Protein 5VHG (pdb70)

B-factor: mean 17.21, std 11.25, range [5.41, 112.0]

CATH classification: 3.40.33.10

Organism: Homo sapiens (NCBI:txid9606)

Solvent-accessible surface area: 8118 Å² total; per-residue (Å²): 109,87,60,128,123,14,29,58,65,0,29,131,13,0,35,108,23,0,140,87,0,39,12,58,87,4,137,49,36,146,92,15,15,165,79,0,53,117,36,0,83,41,3,11,88,76,102,104,89,130,49,4,84,139,112,64,17,55,141,10,11,3,4,44,16,114,8,76,99,93,2,71,2,121,50,0,0,39,116,12,25,56,13,38,160,78,22,81,67,168,140,57,24,84,74,93,43,1,73,23,0,2,8,0,0,7,94,80,0,98,81,0,0,0,0,47,13,78,11,113,92,42,1,0,6,0,0,0,5,0,80,52,44,22,15,61,107,82,184,27,79,7,118,111,8,4,50,80,58,170

Radius of gyration: 14.55 Å; Cα contacts (8 Å, |Δi|>4): 299; chains: 1; bounding box: 40×35×37 Å

Secondary structure (DSSP, 8-state):
-HHHHHHHHHHHHHHHHHHHTT-PPPEE-HHHHHHHHHHHHHHHHH---SPPPGGGSTT-EEEEEEESSPPPHHHHHHHHHGGGGG--TTS-S--GGGHHHHHHH-TT--EEEEEEEE-TTS-EEEEEEEES------TTHHHHHSPPP-

Foldseek 3Di:
DLQVQQFVLLQVLLQVQLVQQPAHGAAADVVQQVLQAVVQVVCLVPVPPDDDDCVSFPQKDKDKDKDLAFDGSNRRNVVLLVLCVPDDLVDFADDPSNQSNLQSNFRPWHYKHKHKDHHPSRMMMIMMIIPNYDRDGDPPRRNVGGGDGD

InterPro domains:
  IPR001283 Cysteine-rich secretory protein-related [PR00837] (79-92)
  IPR001283 Cysteine-rich secretory protein-related [PR00837] (101-117)
  IPR001283 Cysteine-rich secretory protein-related [PR00837] (128-141)
  IPR001283 Cysteine-rich secretory protein-related [PTHR10334] (11-151)
  IPR014044 CAP domain [PF00188] (14-131)
  IPR014044 CAP domain [SM00198] (8-141)
  IPR018244 Allergen V5/Tpx-1-related, conserved site [PS01009] (102-112)
  IPR034113 Golgi-associated plant pathogenesis-related protein 1, SCP domain [cd05382] (8-139)
  IPR035940 CAP superfamily [G3DSA:3.40.33.10] (1-154)
  IPR035940 CAP superfamily [SSF55797] (6-151)

Structure (mmCIF, N/CA/C/O backbone):
data_5VHG
#
_entry.id   5VHG
#
_cell.length_a   62.307
_cell.length_b   84.665
_cell.length_c   51.426
_cell.angle_alpha   90.000
_cell.angle_beta   90.000
_cell.angle_gamma   90.000
#
_symmetry.space_group_name_H-M   'C 2 2 21'
#
loop_
_entity.id
_entity.type
_entity.pdbx_description
1 polymer 'Golgi-associated plant pathogenesis-related protein 1'
2 non-polymer 'SULFATE ION'
3 water water
#
loop_
_atom_site.group_PDB
_atom_site.id
_atom_site.type_symbol
_atom_site.label_atom_id
_atom_site.label_alt_id
_atom_site.label_comp_id
_atom_site.label_asym_id
_atom_site.label_entity_id
_atom_site.label_seq_id
_atom_site.pdbx_PDB_ins_code
_atom_site.Cartn_x
_atom_site.Cartn_y
_atom_site.Cartn_z
_atom_site.occupancy
_atom_site.B_iso_or_equiv
_atom_site.auth_seq_id
_atom_site.auth_comp_id
_atom_site.auth_asym_id
_atom_site.auth_atom_id
_atom_site.pdbx_PDB_model_num
ATOM 1 N N . SER A 1 1 ? 28.510 10.237 -11.478 0.00 39.50 4 SER A N 1
ATOM 2 C CA . SER A 1 1 ? 29.409 11.184 -10.862 0.00 36.62 4 SER A CA 1
ATOM 3 C C . SER A 1 1 ? 29.615 10.869 -9.408 1.00 30.30 4 SER A C 1
ATOM 4 O O . SER A 1 1 ? 28.945 10.051 -8.851 1.00 30.89 4 SER A O 1
ATOM 11 N N . ALA A 1 2 ? 30.543 11.544 -8.787 0.50 29.67 5 ALA A N 1
ATOM 12 C CA . ALA A 1 2 ? 30.843 11.344 -7.405 0.00 27.30 5 ALA A CA 1
ATOM 13 C C . ALA A 1 2 ? 29.599 11.789 -6.648 1.00 24.90 5 ALA A C 1
ATOM 14 O O . ALA A 1 2 ? 29.219 11.145 -5.719 1.00 25.20 5 ALA A O 1
ATOM 21 N N . SER A 1 3 ? 29.002 12.880 -7.045 1.00 23.89 6 SER A N 1
ATOM 22 C CA . SER A 1 3 ? 27.800 13.402 -6.380 1.00 23.32 6 SER A CA 1
ATOM 23 C C . SER A 1 3 ? 26.657 12.397 -6.465 1.00 20.79 6 SER A C 1
ATOM 24 O O . SER A 1 3 ? 26.009 12.170 -5.474 1.00 18.59 6 SER A O 1
ATOM 32 N N . LYS A 1 4 ? 26.346 11.853 -7.610 1.00 21.35 7 LYS A N 1
ATOM 33 C CA . LYS A 1 4 ? 25.338 10.844 -7.759 1.00 21.96 7 LYS A CA 1
ATOM 34 C C . LYS A 1 4 ? 25.648 9.584 -6.892 1.00 19.98 7 LYS A C 1
ATOM 35 O O . LYS A 1 4 ? 24.749 9.078 -6.214 1.00 20.20 7 LYS A O 1
ATOM 54 N N . GLN A 1 5 ? 26.864 9.113 -6.830 1.00 19.72 8 GLN A N 1
ATOM 55 C CA . GLN A 1 5 ? 27.200 7.987 -6.048 1.00 19.46 8 GLN A CA 1
ATOM 56 C C . GLN A 1 5 ? 26.926 8.306 -4.549 1.00 16.17 8 GLN A C 1
ATOM 57 O O . GLN A 1 5 ? 26.401 7.503 -3.850 1.00 16.46 8 GLN A O 1
ATOM 71 N N . PHE A 1 6 ? 27.371 9.453 -4.112 1.00 15.16 9 PHE A N 1
ATOM 72 C CA . PHE A 1 6 ? 27.200 9.829 -2.718 1.00 13.02 9 PHE A CA 1
ATOM 73 C C . PHE A 1 6 ? 25.722 9.901 -2.350 1.00 11.60 9 PHE A C 1
ATOM 74 O O . PHE A 1 6 ? 25.302 9.367 -1.312 1.00 12.05 9 PHE A O 1
ATOM 91 N N . HIS A 1 7 ? 24.915 10.550 -3.196 1.00 10.97 10 HIS A N 1
ATOM 92 C CA . HIS A 1 7 ? 23.471 10.594 -2.968 1.00 11.56 10 HIS A CA 1
ATOM 93 C C . HIS A 1 7 ? 22.907 9.189 -2.817 1.00 9.73 10 HIS A C 1
ATOM 94 O O . HIS A 1 7 ? 22.127 8.909 -1.903 1.00 11.01 10 HIS A O 1
ATOM 108 N N . ASN A 1 8 ? 23.260 8.299 -3.744 1.00 11.16 11 ASN A N 1
ATOM 109 C CA . ASN A 1 8 ? 22.702 6.953 -3.737 1.00 12.63 11 ASN A CA 1
ATOM 110 C C . ASN A 1 8 ? 23.132 6.176 -2.501 1.00 11.17 11 ASN A C 1
ATOM 111 O O . ASN A 1 8 ? 22.336 5.431 -1.926 1.00 12.63 11 ASN A O 1
ATOM 122 N N . GLU A 1 9 ? 24.380 6.321 -2.105 1.00 10.99 12 GLU A N 1
ATOM 123 C CA . GLU A 1 9 ? 24.877 5.640 -0.907 1.00 10.71 12 GLU A CA 1
ATOM 124 C C . GLU A 1 9 ? 24.113 6.139 0.397 1.00 9.91 12 GLU A C 1
ATOM 125 O O . GLU A 1 9 ? 23.807 5.354 1.219 1.00 9.95 12 GLU A O 1
ATOM 137 N N . VAL A 1 10 ? 23.938 7.423 0.496 1.00 8.78 13 VAL A N 1
ATOM 138 C CA . VAL A 1 10 ? 23.181 7.932 1.634 1.00 9.05 13 VAL A CA 1
ATOM 139 C C . VAL A 1 10 ? 21.773 7.346 1.627 1.00 8.28 13 VAL A C 1
ATOM 140 O O . VAL A 1 10 ? 21.260 6.887 2.659 1.00 8.53 13 VAL A O 1
ATOM 153 N N . LEU A 1 11 ? 21.120 7.360 0.463 1.00 8.69 14 LEU A N 1
ATOM 154 C CA . LEU A 1 11 ? 19.740 6.880 0.367 1.00 8.09 14 LEU A CA 1
ATOM 155 C C . LEU A 1 11 ? 19.654 5.397 0.697 1.00 8.42 14 LEU A C 1
ATOM 156 O O . LEU A 1 11 ? 18.771 4.964 1.453 1.00 8.01 14 LEU A O 1
ATOM 172 N N . LYS A 1 12 ? 20.555 4.593 0.126 1.00 9.57 15 LYS A N 1
ATOM 173 C CA . LYS A 1 12 ? 20.487 3.152 0.342 1.00 10.05 15 LYS A CA 1
ATOM 174 C C . LYS A 1 12 ? 20.620 2.823 1.821 1.00 9.39 15 LYS A C 1
ATOM 175 O O . LYS A 1 12 ? 19.928 1.937 2.342 1.00 9.10 15 LYS A O 1
ATOM 194 N N . ALA A 1 13 ? 21.519 3.517 2.508 1.00 8.96 16 ALA A N 1
ATOM 195 C CA . ALA A 1 13 ? 21.696 3.276 3.934 1.00 8.11 16 ALA A CA 1
ATOM 196 C C . ALA A 1 13 ? 20.459 3.695 4.722 1.00 8.30 16 ALA A C 1
ATOM 197 O O . ALA A 1 13 ? 20.012 2.967 5.614 1.00 8.43 16 ALA A O 1
ATOM 204 N N . HIS A 1 14 ? 19.887 4.858 4.406 1.00 8.04 17 HIS A N 1
ATOM 205 C CA . HIS A 1 14 ? 18.635 5.253 5.044 1.00 7.31 17 HIS A CA 1
ATOM 206 C C . HIS A 1 14 ? 17.569 4.184 4.860 1.00 7.67 17 HIS A C 1
ATOM 207 O O . HIS A 1 14 ? 16.843 3.842 5.807 1.00 7.50 17 HIS A O 1
ATOM 221 N N . ASN A 1 15 ? 17.465 3.635 3.640 1.00 7.05 18 ASN A N 1
ATOM 222 C CA . ASN A 1 15 ? 16.382 2.708 3.348 1.00 7.36 18 ASN A CA 1
ATOM 223 C C . ASN A 1 15 ? 16.593 1.366 4.031 1.00 7.40 18 ASN A C 1
ATOM 224 O O . ASN A 1 15 ? 15.614 0.709 4.404 1.00 8.61 18 ASN A O 1
ATOM 235 N N . GLU A 1 16 ? 17.837 0.957 4.210 1.00 8.13 19 GLU A N 1
ATOM 236 C CA . GLU A 1 16 ? 18.105 -0.259 4.988 1.00 8.70 19 GLU A CA 1
ATOM 237 C C . GLU A 1 16 ? 17.548 -0.096 6.465 1.00 9.03 19 GLU A C 1
ATOM 238 O O . GLU A 1 16 ? 16.905 -0.935 6.972 1.00 9.22 19 GLU A O 1
ATOM 250 N N . TYR A 1 17 ? 17.886 1.025 7.078 1.00 8.34 20 TYR A N 1
ATOM 251 C CA . TYR A 1 17 ? 17.445 1.308 8.437 1.00 7.67 20 TYR A CA 1
ATOM 252 C C . TYR A 1 17 ? 15.922 1.488 8.475 1.00 7.89 20 TYR A C 1
ATOM 253 O O . TYR A 1 17 ? 15.302 1.033 9.393 1.00 9.19 20 TYR A O 1
ATOM 271 N N . ARG A 1 18 ? 15.324 2.115 7.454 1.00 7.91 21 ARG A N 1
ATOM 272 C CA . ARG A 1 18 ? 13.882 2.271 7.449 1.00 7.14 21 ARG A CA 1
ATOM 273 C C . ARG A 1 18 ? 13.211 0.897 7.352 1.00 7.69 21 ARG A C 1
ATOM 274 O O . ARG A 1 18 ? 12.259 0.657 8.031 1.00 8.41 21 ARG A O 1
ATOM 295 N N . GLN A 1 19 ? 13.706 -0.005 6.535 1.00 7.75 22 GLN A N 1
ATOM 296 C CA . GLN A 1 19 ? 13.130 -1.341 6.501 1.00 9.24 22 GLN A CA 1
ATOM 297 C C . GLN A 1 19 ? 13.233 -2.009 7.864 1.00 9.75 22 GLN A C 1
ATOM 298 O O . GLN A 1 19 ? 12.277 -2.647 8.322 1.00 11.40 22 GLN A O 1
ATOM 312 N N . LYS A 1 20 ? 14.366 -1.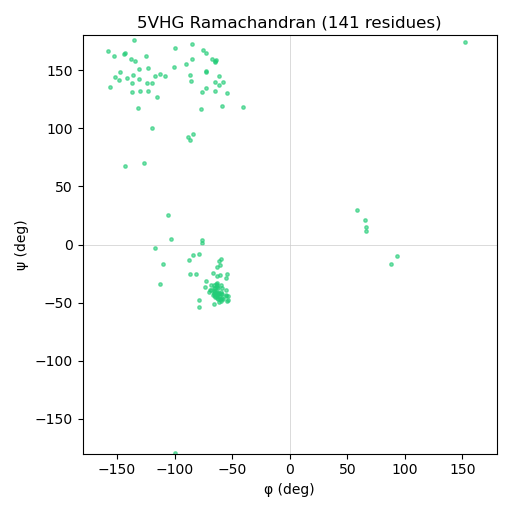879 8.522 1.00 9.34 23 LYS A N 1
ATOM 313 C CA . LYS A 1 20 ? 14.545 -2.485 9.872 1.00 10.41 23 LYS A CA 1
ATOM 314 C C . LYS A 1 20 ? 13.524 -1.893 10.865 1.00 10.34 23 LYS A C 1
ATOM 315 O O . LYS A 1 20 ? 13.177 -2.545 11.796 1.00 12.73 23 LYS A O 1
ATOM 334 N N . HIS A 1 21 ? 13.069 -0.678 10.613 1.00 9.32 24 HIS A N 1
ATOM 335 C CA . HIS A 1 21 ? 12.120 0.001 11.482 1.00 9.30 24 HIS A CA 1
ATOM 336 C C . HIS A 1 21 ? 10.720 0.050 10.882 1.00 10.30 24 HIS A C 1
ATOM 337 O O . HIS A 1 21 ? 9.909 0.904 11.271 1.00 12.06 24 HIS A O 1
ATOM 351 N N . GLY A 1 22 ? 10.428 -0.909 10.015 1.00 10.92 25 GLY A N 1
ATOM 352 C CA . GLY A 1 22 ? 9.087 -1.124 9.499 1.00 10.53 25 GLY A CA 1
ATOM 353 C C . GLY A 1 22 ? 8.377 -0.008 8.759 1.00 9.54 25 GLY A C 1
ATOM 354 O O . GLY A 1 22 ? 7.172 0.074 8.836 1.00 11.12 25 GLY A O 1
ATOM 358 N N . VAL A 1 23 ? 9.116 0.860 8.082 1.00 9.38 26 VAL A N 1
ATOM 359 C CA . VAL A 1 23 ? 8.492 1.958 7.354 1.00 9.11 26 VAL A CA 1
ATOM 360 C C . VAL A 1 23 ? 8.953 1.910 5.877 1.00 8.96 26 VAL A C 1
ATOM 361 O O . VAL A 1 23 ? 9.932 1.337 5.603 1.00 9.53 26 VAL A O 1
ATOM 374 N N . PRO A 1 24 ? 8.216 2.599 5.016 1.00 8.38 27 PRO A N 1
ATOM 375 C CA . PRO A 1 24 ? 8.549 2.511 3.599 1.00 7.91 27 PRO A CA 1
ATOM 376 C C . PRO A 1 24 ? 9.816 3.272 3.259 1.00 6.84 27 PRO A C 1
ATOM 377 O O . PRO A 1 24 ? 10.279 4.141 4.016 1.00 8.05 27 PRO A O 1
ATOM 388 N N . PRO A 1 25 ? 10.373 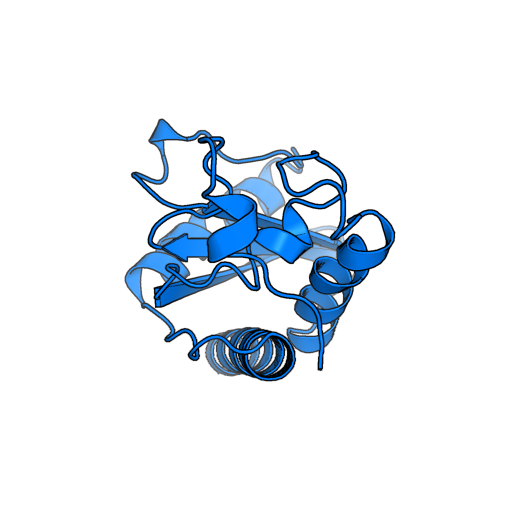3.012 2.079 1.00 7.17 28 PRO A N 1
ATOM 389 C CA . PRO A 1 25 ? 11.595 3.700 1.664 1.00 7.68 28 PRO A CA 1
ATOM 390 C C . PRO A 1 25 ? 11.356 5.183 1.419 1.00 6.89 28 PRO A C 1
ATOM 391 O O . PRO A 1 25 ? 10.232 5.640 1.198 1.00 7.54 28 PRO A O 1
ATOM 402 N N . LEU A 1 26 ? 12.453 5.932 1.461 1.00 6.42 29 LEU A N 1
ATOM 403 C CA . LEU A 1 26 ? 12.513 7.281 0.935 1.00 6.68 29 LEU A CA 1
ATOM 404 C C . LEU A 1 26 ? 12.945 7.231 -0.517 1.00 6.89 29 LEU A C 1
ATOM 405 O O . LEU A 1 26 ? 13.644 6.315 -0.948 1.00 8.01 29 LEU A O 1
ATOM 421 N N . LYS A 1 27 ? 12.559 8.267 -1.252 1.00 7.30 30 LYS A N 1
ATOM 422 C CA . LYS A 1 27 ? 13.055 8.546 -2.588 1.00 8.25 30 LYS A CA 1
ATOM 423 C C . LYS A 1 27 ? 13.890 9.822 -2.564 1.00 7.06 30 LYS A C 1
ATOM 424 O O . LYS A 1 27 ? 13.583 10.760 -1.823 1.00 7.84 30 LYS A O 1
ATOM 443 N N . LEU A 1 28 ? 14.918 9.874 -3.412 1.00 8.69 31 LEU A N 1
ATOM 444 C CA . LEU A 1 28 ? 15.655 11.119 -3.591 1.00 7.88 31 LEU A CA 1
ATOM 445 C C . LEU A 1 28 ? 14.829 12.127 -4.382 1.00 8.41 31 LEU A C 1
ATOM 446 O O . LEU A 1 28 ? 14.038 11.765 -5.255 1.00 12.23 31 LEU A O 1
ATOM 462 N N . CYS A 1 29 ? 15.040 13.407 -4.079 1.00 8.44 32 CYS A N 1
ATOM 463 C CA . CYS A 1 29 ? 14.327 14.514 -4.705 1.00 9.18 32 CYS A CA 1
ATOM 464 C C . CYS A 1 29 ? 15.367 15.545 -5.117 1.00 7.97 32 CYS A C 1
ATOM 465 O O . CYS A 1 29 ? 16.100 16.059 -4.272 1.00 9.30 32 CYS A O 1
ATOM 473 N N . LYS A 1 30 ? 15.466 15.805 -6.411 1.00 9.40 33 LYS A N 1
ATOM 474 C CA . LYS A 1 30 ? 16.490 16.702 -6.952 1.00 9.43 33 LYS A CA 1
ATOM 475 C C . LYS A 1 30 ? 16.510 18.068 -6.308 1.00 8.79 33 LYS A C 1
ATOM 476 O O . LYS A 1 30 ? 17.548 18.567 -5.977 1.00 9.78 33 LYS A O 1
ATOM 495 N N . ASP A 1 31 ? 15.364 18.691 -6.102 1.00 9.58 34 ASP A N 1
ATOM 496 C CA . ASP A 1 31 ? 15.371 19.978 -5.501 1.00 10.46 34 ASP A CA 1
ATOM 497 C C . ASP A 1 31 ? 15.867 19.946 -4.022 1.00 9.53 34 ASP A C 1
ATOM 498 O O . ASP A 1 31 ? 16.482 20.882 -3.581 1.00 9.63 34 ASP A O 1
ATOM 507 N N . LEU A 1 32 ? 15.532 18.874 -3.333 1.00 8.56 35 LEU A N 1
ATOM 508 C CA . LEU A 1 32 ? 16.077 18.708 -1.990 1.00 7.54 35 LEU A CA 1
ATOM 509 C C . LEU A 1 32 ? 17.584 18.516 -2.024 1.00 7.24 35 LEU A C 1
ATOM 510 O O . LEU A 1 32 ? 18.292 19.034 -1.153 1.00 8.01 35 LEU A O 1
ATOM 526 N N . ASN A 1 33 ? 18.097 17.746 -2.989 1.00 7.89 36 ASN A N 1
ATOM 527 C CA . ASN A 1 33 ? 19.545 17.661 -3.163 1.00 7.13 36 ASN A CA 1
ATOM 528 C C . ASN A 1 33 ? 20.149 19.042 -3.355 1.00 8.26 36 ASN A C 1
ATOM 529 O O . ASN A 1 33 ? 21.205 19.347 -2.787 1.00 9.37 36 ASN A O 1
ATOM 540 N N . ARG A 1 34 ? 19.515 19.881 -4.179 1.00 8.85 37 ARG A N 1
ATOM 541 C CA . ARG A 1 34 ? 20.093 21.181 -4.498 1.00 10.28 37 ARG A CA 1
ATOM 542 C C . ARG A 1 34 ? 20.076 22.107 -3.295 1.00 9.00 37 ARG A C 1
ATOM 543 O O . ARG A 1 34 ? 21.031 22.862 -3.067 1.00 9.44 37 ARG A O 1
ATOM 564 N N . GLU A 1 35 ? 19.006 22.070 -2.511 1.00 8.43 38 GLU A N 1
ATOM 565 C CA . GLU A 1 35 ? 18.942 22.908 -1.321 1.00 9.07 38 GLU A CA 1
ATOM 566 C C . GLU A 1 35 ? 19.928 22.418 -0.265 1.00 9.30 38 GLU A C 1
ATOM 567 O O . GLU A 1 35 ? 20.605 23.223 0.388 1.00 9.67 38 GLU A O 1
ATOM 579 N N . ALA A 1 36 ? 20.035 21.100 -0.101 1.00 7.49 39 ALA A N 1
ATOM 580 C CA . ALA A 1 36 ? 21.025 20.546 0.822 1.00 8.09 39 ALA A CA 1
ATOM 581 C C . ALA A 1 36 ? 22.436 20.912 0.389 1.00 8.22 39 ALA A C 1
ATOM 582 O O . ALA A 1 36 ? 23.284 21.278 1.215 1.00 8.60 39 ALA A O 1
ATOM 589 N N . GLN A 1 37 ? 22.703 20.837 -0.913 1.00 7.88 40 GLN A N 1
ATOM 590 C CA . GLN A 1 37 ? 24.016 21.197 -1.436 1.00 8.09 40 GLN A CA 1
ATOM 591 C C . GLN A 1 37 ? 24.318 22.664 -1.179 1.00 8.23 40 GLN A C 1
ATOM 592 O O . GLN A 1 37 ? 25.451 23.022 -0.811 1.00 8.98 40 GLN A O 1
ATOM 606 N N . GLN A 1 38 ? 23.337 23.536 -1.384 1.00 8.13 41 GLN A N 1
ATOM 607 C CA . GLN A 1 38 ? 23.543 24.947 -1.123 1.00 8.44 41 GLN A CA 1
ATOM 608 C C . GLN A 1 38 ? 23.959 25.185 0.326 1.00 9.39 41 GLN A C 1
ATOM 609 O O . GLN A 1 38 ? 24.908 25.929 0.591 1.00 10.10 41 GLN A O 1
ATOM 623 N N . TYR A 1 39 ? 23.265 24.567 1.285 1.00 8.95 42 TYR A N 1
ATOM 624 C CA . TYR A 1 39 ? 23.637 24.781 2.680 1.00 8.28 42 TYR A CA 1
ATOM 625 C C . TYR A 1 39 ? 24.984 24.144 2.986 1.00 7.68 42 TYR A C 1
ATOM 626 O O . TYR A 1 39 ? 25.738 24.674 3.807 1.00 8.57 42 TYR A O 1
ATOM 644 N N . SER A 1 40 ? 25.298 23.004 2.366 1.00 7.34 43 SER A N 1
ATOM 645 C CA . SER A 1 40 ? 26.605 22.401 2.607 1.00 7.80 43 SER A CA 1
ATOM 646 C C . SER A 1 40 ? 27.723 23.330 2.152 1.00 7.15 43 SER A C 1
ATOM 647 O O . SER A 1 40 ? 28.755 23.446 2.820 1.00 8.34 43 SER A O 1
ATOM 655 N N . GLU A 1 41 ? 27.510 24.038 1.042 1.00 8.50 44 GLU A N 1
ATOM 656 C CA . GLU A 1 41 ? 28.491 25.007 0.566 1.00 9.49 44 GLU A CA 1
ATOM 657 C C . GLU A 1 41 ? 28.598 26.199 1.503 1.00 9.41 44 GLU A C 1
ATOM 658 O O . GLU A 1 41 ? 29.702 26.705 1.754 1.00 10.14 44 GLU A O 1
ATOM 670 N N . ALA A 1 42 ? 27.471 26.659 2.043 1.00 9.08 45 ALA A N 1
ATOM 671 C CA . ALA A 1 42 ? 27.513 27.730 3.031 1.00 10.26 45 ALA A CA 1
ATOM 672 C C . ALA A 1 42 ? 28.303 27.301 4.256 1.00 10.97 45 ALA A C 1
ATOM 673 O O . ALA A 1 42 ? 29.147 28.053 4.760 1.00 10.93 45 ALA A O 1
ATOM 680 N N . LEU A 1 43 ? 28.056 26.082 4.736 1.00 9.14 46 LEU A N 1
ATOM 681 C CA . LEU A 1 43 ? 28.798 25.579 5.886 1.00 9.42 46 LEU A CA 1
ATOM 682 C C . LEU A 1 43 ? 30.288 25.474 5.593 1.00 9.13 46 LEU A C 1
ATOM 683 O O . LEU A 1 43 ? 31.122 25.795 6.448 1.00 10.17 46 LEU A O 1
ATOM 699 N N . ALA A 1 44 ? 30.652 24.989 4.412 1.00 8.03 47 ALA A N 1
ATOM 700 C CA . ALA A 1 44 ? 32.065 24.845 4.100 1.00 8.16 47 ALA A CA 1
ATOM 701 C C . ALA A 1 44 ? 32.746 26.197 3.994 1.00 8.79 47 ALA A C 1
ATOM 702 O O . ALA A 1 44 ? 33.959 26.301 4.230 1.00 9.75 47 ALA A O 1
ATOM 709 N N . SER A 1 45 ? 31.995 27.250 3.700 1.00 10.08 48 SER A N 1
ATOM 710 C CA . SER A 1 45 ? 32.557 28.594 3.712 1.00 11.61 48 SER A CA 1
ATOM 711 C C . SER A 1 45 ? 32.677 29.148 5.128 1.00 10.77 48 SER A C 1
ATOM 712 O O . SER A 1 45 ? 33.751 29.605 5.532 1.00 13.37 48 SER A O 1
ATOM 720 N N . THR A 1 46 ? 31.586 29.150 5.891 1.00 10.69 49 THR A N 1
ATOM 721 C CA . THR A 1 46 ? 31.579 29.848 7.177 1.00 11.16 49 THR A CA 1
ATOM 722 C C . THR A 1 46 ? 32.088 28.993 8.325 1.00 9.88 49 THR A C 1
ATOM 723 O O . THR A 1 46 ? 32.557 29.532 9.337 1.00 11.49 49 THR A O 1
ATOM 734 N N . ARG A 1 47 ? 31.981 27.675 8.195 1.00 10.08 50 ARG A N 1
ATOM 735 C CA . ARG A 1 47 ? 32.287 26.696 9.235 1.00 8.98 50 ARG A CA 1
ATOM 736 C C . ARG A 1 47 ? 31.338 26.757 10.432 1.00 11.46 50 ARG A C 1
ATOM 737 O O . ARG A 1 47 ? 31.623 26.117 11.456 1.00 12.43 50 ARG A O 1
ATOM 758 N N . ILE A 1 48 ? 30.220 27.480 10.340 1.00 10.04 51 ILE A N 1
ATOM 759 C CA . ILE A 1 48 ? 29.312 27.643 11.477 1.00 10.15 51 ILE A CA 1
ATOM 760 C C . ILE A 1 48 ? 28.383 26.435 11.510 1.00 10.35 51 ILE A C 1
ATOM 761 O O . ILE A 1 48 ? 27.345 26.407 10.843 1.00 10.90 51 ILE A O 1
ATOM 777 N N . LEU A 1 49 ? 28.740 25.434 12.309 1.00 10.64 52 LEU A N 1
ATOM 778 C CA . LEU A 1 49 ? 28.062 24.140 12.258 1.00 10.18 52 LEU A CA 1
ATOM 779 C C . LEU A 1 49 ? 26.853 24.151 13.191 1.00 10.57 52 LEU A C 1
ATOM 780 O O . LEU A 1 49 ? 26.946 23.823 14.378 1.00 12.50 52 LEU A O 1
ATOM 796 N N . LYS A 1 50 ? 25.698 24.510 12.630 1.00 11.76 53 LYS A N 1
ATOM 797 C CA . LYS A 1 50 ? 24.425 24.513 13.336 1.00 12.17 53 LYS A CA 1
ATOM 798 C C . LYS A 1 50 ? 23.315 24.440 12.291 1.00 11.56 53 LYS A C 1
ATOM 799 O O . LYS A 1 50 ? 23.550 24.630 11.096 1.00 10.82 53 LYS A O 1
ATOM 818 N N . ALA A 1 51 ? 22.101 24.154 12.754 1.00 10.43 54 ALA A N 1
ATOM 819 C CA . ALA A 1 51 ? 20.989 23.923 11.839 1.00 9.07 54 ALA A CA 1
ATOM 820 C C . ALA A 1 51 ? 20.708 25.165 10.996 1.00 9.23 54 ALA A C 1
ATOM 821 O O . ALA A 1 51 ? 20.835 26.301 11.463 1.00 11.49 54 ALA A O 1
ATOM 828 N N . SER A 1 52 ? 20.299 24.942 9.741 1.00 9.57 55 SER A N 1
ATOM 829 C CA . SER A 1 52 ? 19.856 26.045 8.900 1.00 10.61 55 SER A CA 1
ATOM 830 C C . SER A 1 52 ? 18.584 26.667 9.475 1.00 12.53 55 SER A C 1
ATOM 831 O O . SER A 1 52 ? 17.850 26.025 10.236 1.00 12.06 55 SER A O 1
ATOM 839 N N . PRO A 1 53 ? 18.295 27.917 9.116 1.00 15.00 56 PRO A N 1
ATOM 840 C CA . PRO A 1 53 ? 17.018 28.517 9.522 1.00 16.85 56 PRO A CA 1
ATOM 841 C C . PRO A 1 53 ? 15.852 27.737 8.941 1.00 16.91 56 PRO A C 1
ATOM 842 O O . PRO A 1 53 ? 15.875 27.326 7.781 1.00 15.81 56 PRO A O 1
ATOM 853 N N . GLU A 1 54 ? 14.841 27.537 9.775 1.00 21.16 57 GLU A N 1
ATOM 854 C CA . GLU A 1 54 ? 13.639 26.841 9.355 0.00 24.03 57 GLU A CA 1
ATOM 855 C C . GLU A 1 54 ? 12.961 27.525 8.173 1.00 23.55 57 GLU A C 1
ATOM 856 O O . GLU A 1 54 ? 12.507 26.875 7.287 1.00 23.90 57 GLU A O 1
ATOM 868 N N . SER A 1 55 ? 12.965 28.845 8.142 1.00 23.06 58 SER A N 1
ATOM 869 C CA . SER A 1 55 ? 12.417 29.581 7.069 1.00 27.94 58 SER A CA 1
ATOM 870 C C . SER A 1 55 ? 13.107 29.360 5.730 1.00 29.10 58 SER A C 1
ATOM 871 O O . SER A 1 55 ? 12.544 29.634 4.747 1.00 31.07 58 SER A O 1
ATOM 879 N N . SER A 1 56 ? 14.327 28.861 5.698 1.00 24.76 59 SER A N 1
ATOM 880 C CA . SER A 1 56 ? 15.066 28.625 4.462 0.00 26.88 59 SER A CA 1
ATOM 881 C C . SER A 1 56 ? 14.726 27.290 3.817 1.00 27.88 59 SER A C 1
ATOM 882 O O . SER A 1 56 ? 15.164 27.028 2.690 1.00 30.87 59 SER A O 1
ATOM 890 N N . ARG A 1 57 ? 13.977 26.435 4.499 1.00 24.63 60 ARG A N 1
ATOM 891 C CA . ARG A 1 57 ? 13.727 25.091 4.034 1.00 28.23 60 ARG A CA 1
ATOM 892 C C . ARG A 1 57 ? 12.293 24.766 4.422 0.00 33.40 60 ARG A C 1
ATOM 893 O O . ARG A 1 57 ? 12.033 23.935 5.296 0.00 35.25 60 ARG A O 1
ATOM 914 N N . GLY A 1 58 ? 11.365 25.460 3.777 0.00 40.29 61 GLY A N 1
ATOM 915 C CA . GLY A 1 58 ? 9.961 25.250 4.027 0.00 40.15 61 GLY A CA 1
ATOM 916 C C . GLY A 1 58 ? 9.637 23.783 4.191 1.00 36.51 61 GLY A C 1
ATOM 917 O O . GLY A 1 58 ? 9.778 22.992 3.252 1.00 36.32 61 GLY A O 1
ATOM 921 N N . GLN A 1 59 ? 9.145 23.420 5.367 1.00 26.94 62 GLN A N 1
ATOM 922 C CA . GLN A 1 59 ? 8.613 22.136 5.654 0.00 23.89 62 GLN A CA 1
ATOM 923 C C . GLN A 1 59 ? 9.572 20.950 5.644 1.00 17.96 62 GLN A C 1
ATOM 924 O O . GLN A 1 59 ? 9.107 19.879 5.566 1.00 18.20 62 GLN A O 1
ATOM 938 N N . CYS A 1 60 ? 10.910 21.180 5.669 1.00 13.87 63 CYS A N 1
ATOM 939 C CA . CYS A 1 60 ? 11.873 20.082 5.664 1.00 10.42 63 CYS A CA 1
ATOM 940 C C . CYS A 1 60 ? 12.551 19.925 7.015 1.00 9.27 63 CYS A C 1
ATOM 941 O O . CYS A 1 60 ? 12.840 20.910 7.698 1.00 10.95 63 CYS A O 1
ATOM 949 N N . GLY A 1 61 ? 12.831 18.675 7.380 1.00 8.31 64 GLY A N 1
ATOM 950 C CA . GLY A 1 61 ? 13.777 18.391 8.440 1.00 10.02 64 GLY A CA 1
ATOM 951 C C . GLY A 1 61 ? 15.202 18.355 7.916 1.00 7.38 64 GLY A C 1
ATOM 952 O O . GLY A 1 61 ? 15.441 18.400 6.705 1.00 8.26 64 GLY A O 1
ATOM 957 N N . GLU A 1 62 ? 16.166 18.250 8.837 1.00 8.53 65 GLU A N 1
ATOM 958 C CA . GLU A 1 62 ? 17.574 18.348 8.464 1.00 6.96 65 GLU A CA 1
ATOM 959 C C . GLU A 1 62 ? 18.453 17.501 9.363 1.00 7.90 65 GLU A C 1
ATOM 960 O O . GLU A 1 62 ? 18.249 17.447 10.576 1.00 9.81 65 GLU A O 1
ATOM 972 N N . ASN A 1 63 ? 19.463 16.876 8.761 1.00 5.94 66 ASN A N 1
ATOM 973 C CA . ASN A 1 63 ? 20.583 16.296 9.486 1.00 7.01 66 ASN A CA 1
ATOM 974 C C . ASN A 1 63 ? 21.867 16.917 8.955 1.00 6.65 66 ASN A C 1
ATOM 975 O O . ASN A 1 63 ? 21.939 17.328 7.789 1.00 7.38 66 ASN A O 1
ATOM 986 N N . LEU A 1 64 ? 22.889 16.975 9.818 1.00 7.26 67 LEU A N 1
ATOM 987 C CA . LEU A 1 64 ? 24.182 17.559 9.483 1.00 6.92 67 LEU A CA 1
ATOM 988 C C . LEU A 1 64 ? 25.294 16.610 9.886 1.00 5.81 67 LEU A C 1
ATOM 989 O O . LEU A 1 64 ? 25.156 15.878 10.866 1.00 7.45 67 LEU A O 1
ATOM 1005 N N . ALA A 1 65 ? 26.419 16.664 9.178 1.00 7.20 68 ALA A N 1
ATOM 1006 C CA . ALA A 1 65 ? 27.575 15.862 9.563 1.00 7.33 68 ALA A CA 1
ATOM 1007 C C . ALA A 1 65 ? 28.854 16.544 9.118 1.00 8.07 68 ALA A C 1
ATOM 1008 O O . ALA A 1 65 ? 28.908 17.142 8.044 1.00 9.39 68 ALA A O 1
ATOM 1015 N N . TRP A 1 66 ? 29.898 16.415 9.933 1.00 6.82 69 TRP A N 1
ATOM 1016 C CA . TRP A 1 66 ? 31.206 16.971 9.631 1.00 8.93 69 TRP A CA 1
ATOM 1017 C C . TRP A 1 66 ? 32.280 15.949 9.956 1.00 9.30 69 TRP A C 1
ATOM 1018 O O . TRP A 1 66 ? 32.163 15.205 10.923 1.00 9.63 69 TRP A O 1
ATOM 1039 N N . ALA A 1 67 ? 33.345 15.954 9.159 1.00 8.58 70 ALA A N 1
ATOM 1040 C CA . ALA A 1 67 ? 34.580 15.263 9.501 1.00 9.03 70 ALA A CA 1
ATOM 1041 C C . ALA A 1 67 ? 35.743 15.964 8.817 1.00 8.95 70 ALA A C 1
ATOM 1042 O O . ALA A 1 67 ? 35.561 16.695 7.846 1.00 9.94 70 ALA A O 1
ATOM 1049 N N . SER A 1 68 ? 36.956 15.698 9.310 1.00 10.80 71 SER A N 1
ATOM 1050 C CA . SER A 1 68 ? 38.155 16.327 8.763 1.00 12.80 71 SER A CA 1
ATOM 1051 C C . SER A 1 68 ? 38.593 15.725 7.433 1.00 13.12 71 SER A C 1
ATOM 1052 O O . SER A 1 68 ? 39.636 16.128 6.892 1.00 16.19 71 SER A O 1
ATOM 1060 N N . TYR A 1 69 ? 37.817 14.791 6.890 1.00 11.78 72 TYR A N 1
ATOM 1061 C CA . TYR A 1 69 ? 38.089 14.140 5.629 1.00 12.51 72 TYR A CA 1
ATOM 1062 C C . TYR A 1 69 ? 36.782 14.093 4.848 1.00 10.28 72 TYR A C 1
ATOM 1063 O O . TYR A 1 69 ? 35.721 14.476 5.350 1.00 10.81 72 TYR A O 1
AT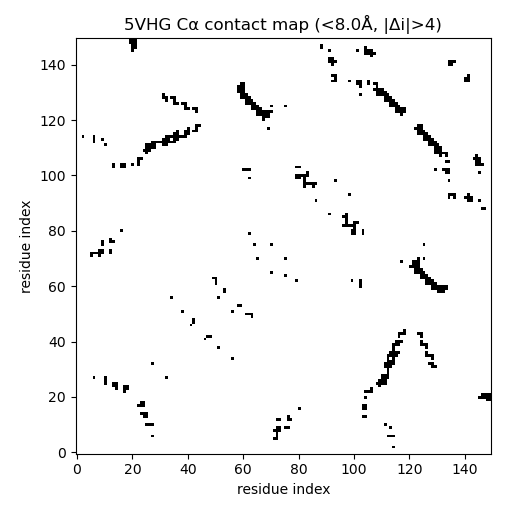OM 1081 N N . ASP A 1 70 ? 36.872 13.599 3.621 1.00 11.49 73 ASP A N 1
ATOM 1082 C CA . ASP A 1 70 ? 35.732 13.489 2.719 1.00 11.51 73 ASP A CA 1
ATOM 1083 C C . ASP A 1 70 ? 34.892 12.293 3.151 1.00 12.65 73 ASP A C 1
ATOM 1084 O O . ASP A 1 70 ? 35.367 11.153 3.127 1.00 14.75 73 ASP A O 1
ATOM 1093 N N . GLN A 1 71 ? 33.652 12.551 3.561 1.00 11.51 74 GLN A N 1
ATOM 1094 C CA . GLN A 1 71 ? 32.813 11.531 4.184 1.00 10.43 74 GLN A CA 1
ATOM 1095 C C . GLN A 1 71 ? 32.062 10.697 3.153 1.00 9.57 74 GLN A C 1
ATOM 1096 O O . GLN A 1 71 ? 31.573 11.220 2.148 1.00 12.03 74 GLN A O 1
ATOM 1110 N N . THR A 1 72 ? 31.958 9.397 3.413 1.00 10.18 75 THR A N 1
ATOM 1111 C CA . THR A 1 72 ? 31.167 8.544 2.543 1.00 12.41 75 THR A CA 1
ATOM 1112 C C . THR A 1 72 ? 29.697 8.596 2.952 1.00 9.75 75 THR A C 1
ATOM 1113 O O . THR A 1 72 ? 29.342 8.946 4.081 1.00 10.69 75 THR A O 1
ATOM 1125 N N . GLY A 1 73 ? 28.828 8.224 2.013 1.00 11.20 76 GLY A N 1
ATOM 1126 C CA . GLY A 1 73 ? 27.405 8.204 2.298 1.00 11.51 76 GLY A CA 1
ATOM 1127 C C . GLY A 1 73 ? 27.042 7.215 3.388 1.00 11.29 76 GLY A C 1
ATOM 1128 O O . GLY A 1 73 ? 26.200 7.498 4.244 1.00 11.07 76 GLY A O 1
ATOM 1132 N N . LYS A 1 74 ? 27.653 6.033 3.363 1.00 11.53 77 LYS A N 1
ATOM 1133 C CA . LYS A 1 74 ? 27.388 5.054 4.409 1.00 11.85 77 LYS A CA 1
ATOM 1134 C C . LYS A 1 74 ? 27.807 5.587 5.772 1.00 11.06 77 LYS A C 1
ATOM 1135 O O . LYS A 1 74 ? 27.070 5.426 6.757 1.00 13.32 77 LYS A O 1
ATOM 1154 N N . GLU A 1 75 ? 28.977 6.235 5.857 1.00 13.09 78 GLU A N 1
ATOM 1155 C CA . GLU A 1 75 ? 29.449 6.739 7.149 1.00 12.78 78 GLU A CA 1
ATOM 1156 C C . GLU A 1 75 ? 28.449 7.713 7.737 1.00 11.07 78 GLU A C 1
ATOM 1157 O O . GLU A 1 75 ? 28.136 7.661 8.932 1.00 10.13 78 GLU A O 1
ATOM 1169 N N . VAL A 1 76 ? 27.967 8.630 6.934 1.00 9.52 79 VAL A N 1
ATOM 1170 C CA . VAL A 1 76 ? 27.086 9.668 7.424 1.00 10.14 79 VAL A CA 1
ATOM 1171 C C . VAL A 1 76 ? 25.750 9.060 7.921 1.00 8.21 79 VAL A C 1
ATOM 1172 O O . VAL A 1 76 ? 25.307 9.366 8.989 1.00 8.96 79 VAL A O 1
ATOM 1185 N N . ALA A 1 77 ? 25.200 8.158 7.151 1.00 8.25 80 ALA A N 1
ATOM 1186 C CA . ALA A 1 77 ? 23.943 7.542 7.555 1.00 8.31 80 ALA A CA 1
ATOM 1187 C C . ALA A 1 77 ? 24.117 6.697 8.811 1.00 8.07 80 ALA A C 1
ATOM 1188 O O . ALA A 1 77 ? 23.248 6.710 9.692 1.00 7.98 80 ALA A O 1
ATOM 1195 N N . ASP A 1 78 ? 25.208 5.924 8.892 1.00 8.98 81 ASP A N 1
ATOM 1196 C CA . ASP A 1 78 ? 25.429 5.081 10.063 1.00 9.06 81 ASP A CA 1
ATOM 1197 C C . ASP A 1 78 ? 25.591 5.930 11.314 1.00 10.52 81 ASP A C 1
ATOM 1198 O O . ASP A 1 78 ? 25.115 5.566 12.400 1.00 10.92 81 ASP A O 1
ATOM 1207 N N . ARG A 1 79 ? 26.239 7.085 11.174 1.00 9.00 82 ARG A N 1
ATOM 1208 C CA . ARG A 1 79 ? 26.484 7.935 12.332 1.00 10.10 82 ARG A CA 1
ATOM 1209 C C . ARG A 1 79 ? 25.202 8.630 12.782 1.00 9.34 82 ARG A C 1
ATOM 1210 O O . ARG A 1 79 ? 24.955 8.760 13.980 1.00 10.99 82 ARG A O 1
ATOM 1231 N N . TRP A 1 80 ? 24.343 9.032 11.845 1.00 8.82 83 TRP A N 1
ATOM 1232 C CA . TRP A 1 80 ? 23.035 9.565 12.225 1.00 8.11 83 TRP A CA 1
ATOM 1233 C C . TRP A 1 80 ? 22.182 8.497 12.904 1.00 7.88 83 TRP A C 1
ATOM 1234 O O . TRP A 1 80 ? 21.531 8.755 13.932 1.00 8.19 83 TRP A O 1
ATOM 1255 N N . TYR A 1 81 ? 22.173 7.289 12.342 1.00 8.67 84 TYR A N 1
ATOM 1256 C CA . TYR A 1 81 ? 21.368 6.218 12.914 1.00 8.44 84 TYR A CA 1
ATOM 1257 C C . TYR A 1 81 ? 21.784 5.922 14.349 1.00 7.77 84 TYR A C 1
ATOM 1258 O O . TYR A 1 81 ? 20.946 5.583 15.198 1.00 8.95 84 TYR A O 1
ATOM 1276 N N . SER A 1 82 ? 23.076 6.036 14.632 1.00 8.87 85 SER A N 1
ATOM 1277 C CA . SER A 1 82 ? 23.608 5.636 15.929 1.00 10.25 85 SER A CA 1
ATOM 1278 C C . SER A 1 82 ? 22.993 6.426 17.083 1.00 11.30 85 SER A C 1
ATOM 1279 O O . SER A 1 82 ? 23.078 5.989 18.233 1.00 12.49 85 SER A O 1
ATOM 1287 N N . ALA A 1 83 ? 22.370 7.570 16.798 1.00 10.42 86 ALA A N 1
ATOM 1288 C CA . ALA A 1 83 ? 21.636 8.325 17.808 1.00 10.55 86 ALA A CA 1
ATOM 1289 C C . ALA A 1 83 ? 20.494 7.527 18.427 1.00 11.65 86 ALA A C 1
ATOM 1290 O O . ALA A 1 83 ? 19.951 7.943 19.459 1.00 13.86 86 ALA A O 1
ATOM 1298 N N . ILE A 1 84 ? 20.132 6.390 17.848 1.00 10.17 87 ILE A N 1
ATOM 1299 C CA . ILE A 1 84 ? 19.147 5.483 18.431 1.00 9.50 87 ILE A CA 1
ATOM 1300 C C . ILE A 1 84 ? 19.540 5.095 19.853 1.00 11.15 87 ILE A C 1
ATOM 1301 O O . ILE A 1 84 ? 18.677 4.737 20.661 1.00 11.80 87 ILE A O 1
ATOM 1317 N N . LYS A 1 85 ? 20.842 5.144 20.168 1.00 11.43 88 LYS A N 1
ATOM 1318 C CA . LYS A 1 85 ? 21.307 4.755 21.500 1.00 14.27 88 LYS A CA 1
ATOM 1319 C C . LYS A 1 85 ? 20.613 5.530 22.607 1.00 14.76 88 LYS A C 1
ATOM 1320 O O . LYS A 1 85 ? 20.526 5.034 23.736 1.00 17.77 88 LYS A O 1
ATOM 1339 N N . ASN A 1 86 ? 20.178 6.757 22.333 1.00 12.90 89 ASN A N 1
ATOM 1340 C CA . ASN A 1 86 ? 19.547 7.609 23.324 1.00 15.23 89 ASN A CA 1
ATOM 1341 C C . ASN A 1 86 ? 18.023 7.551 23.295 1.00 14.66 89 ASN A C 1
ATOM 1342 O O . ASN A 1 86 ? 17.385 8.266 24.074 1.00 17.09 89 ASN A O 1
ATOM 1353 N N A TYR A 1 87 ? 17.420 6.742 22.420 1.00 12.00 90 TYR A N 1
ATOM 1354 N N B TYR A 1 87 ? 17.424 6.751 22.417 0.00 15.49 90 TYR A N 1
ATOM 1355 C CA A TYR A 1 87 ? 15.969 6.721 22.266 1.00 10.73 90 TYR A CA 1
ATOM 1356 C CA B TYR A 1 87 ? 15.973 6.732 22.277 0.00 14.84 90 TYR A CA 1
ATOM 1357 C C A TYR A 1 87 ? 15.360 5.606 23.109 1.00 13.47 90 TYR A C 1
ATOM 1358 C C B TYR A 1 87 ? 15.380 5.620 23.133 0.00 14.62 90 TYR A C 1
ATOM 1359 O O A TYR A 1 87 ? 15.816 4.457 23.059 1.00 19.11 90 TYR A O 1
ATOM 1360 O O B TYR A 1 87 ? 15.883 4.492 23.138 0.00 16.04 90 TYR A O 1
ATOM 1395 N N . ASN A 1 88 ? 14.308 5.947 23.848 1.00 13.86 91 ASN A N 1
ATOM 1396 C CA . ASN A 1 88 ? 13.602 5.009 24.711 1.00 17.33 91 ASN A CA 1
ATOM 1397 C C . ASN A 1 88 ? 12.217 4.770 24.124 1.00 17.02 91 ASN A C 1
ATOM 1398 O O . ASN A 1 88 ? 11.348 5.647 24.183 1.00 17.17 91 ASN A O 1
ATOM 1410 N N . PHE A 1 89 ? 12.036 3.603 23.555 1.00 17.95 92 PHE A N 1
ATOM 1411 C CA . PHE A 1 89 ? 10.753 3.277 22.968 1.00 20.18 92 PHE A CA 1
ATOM 1412 C C . PHE A 1 89 ? 9.556 3.256 23.947 1.00 23.16 92 PHE A C 1
ATOM 1413 O O . PHE A 1 89 ? 8.476 3.310 23.505 1.00 24.88 92 PHE A O 1
ATOM 1430 N N . GLN A 1 90 ? 9.780 3.239 25.265 1.00 23.94 93 GLN A N 1
ATOM 1431 C CA . GLN A 1 90 ? 8.703 3.339 26.231 1.00 26.39 93 GLN A CA 1
ATOM 1432 C C . GLN A 1 90 ? 8.385 4.792 26.531 1.00 25.20 93 GLN A C 1
ATOM 1433 O O . GLN A 1 90 ? 7.382 5.070 27.176 1.00 26.40 93 GLN A O 1
ATOM 1447 N N . GLN A 1 91 ? 9.244 5.695 26.126 1.00 25.19 94 GLN A N 1
ATOM 1448 C CA . GLN A 1 91 ? 8.992 7.071 26.292 0.00 25.54 94 GLN A CA 1
ATOM 1449 C C . GLN A 1 91 ? 9.141 7.800 24.929 1.00 21.33 94 GLN A C 1
ATOM 1450 O O . GLN A 1 91 ? 10.030 8.600 24.744 1.00 20.82 94 GLN A O 1
ATOM 1464 N N . PRO A 1 92 ? 8.205 7.534 24.050 0.00 18.94 95 PRO A N 1
ATOM 1465 C CA . PRO A 1 92 ? 8.296 8.134 22.714 1.00 18.02 95 PRO A CA 1
ATOM 1466 C C . PRO A 1 92 ? 8.171 9.648 22.770 1.00 17.07 95 PRO A C 1
ATOM 1467 O O . PRO A 1 92 ? 7.388 10.197 23.546 1.00 19.47 95 PRO A O 1
ATOM 1478 N N . GLY A 1 93 ? 8.970 10.319 21.963 1.00 12.66 96 GLY A N 1
ATOM 1479 C CA . GLY A 1 93 ? 8.938 11.767 21.899 1.00 13.04 96 GLY A CA 1
ATOM 1480 C C . GLY A 1 93 ? 10.286 12.327 21.496 1.00 11.95 96 GLY A C 1
ATOM 1481 O O . GLY A 1 93 ? 11.278 11.616 21.380 1.00 12.97 96 GLY A O 1
ATOM 1485 N N . PHE A 1 94 ? 10.303 13.640 21.292 1.00 12.58 97 PHE A N 1
ATOM 1486 C CA . PHE A 1 94 ? 11.497 14.346 20.842 1.00 11.87 97 PHE A CA 1
ATOM 1487 C C . PHE A 1 94 ? 12.516 14.532 21.955 1.00 13.50 97 PHE A C 1
ATOM 1488 O O . PHE A 1 94 ? 12.176 15.010 23.039 1.00 14.99 97 PHE A O 1
ATOM 1505 N N . THR A 1 95 ? 13.775 14.199 21.660 1.00 13.36 98 THR A N 1
ATOM 1506 C CA . THR A 1 95 ? 14.931 14.759 22.356 1.00 13.25 98 THR A CA 1
ATOM 1507 C C . THR A 1 95 ? 15.993 15.125 21.323 1.00 12.29 98 THR A C 1
ATOM 1508 O O . THR A 1 95 ? 16.089 14.510 20.254 1.00 13.99 98 THR A O 1
ATOM 1519 N N A SER A 1 96 ? 16.807 16.125 21.659 0.66 13.64 99 SER A N 1
ATOM 1520 N N B SER A 1 96 ? 16.799 16.136 21.652 0.34 12.44 99 SER A N 1
ATOM 1521 C CA A SER A 1 96 ? 17.830 16.571 20.718 0.66 13.68 99 SER A CA 1
ATOM 1522 C CA B SER A 1 96 ? 17.834 16.575 20.719 0.34 11.58 99 SER A CA 1
ATOM 1523 C C A SER A 1 96 ? 18.781 15.438 20.364 0.66 12.53 99 SER A C 1
ATOM 1524 C C B SER A 1 96 ? 18.771 15.430 20.361 0.34 11.92 99 SER A C 1
ATOM 1525 O O A SER A 1 96 ? 19.190 15.298 19.204 0.66 14.44 99 SER A O 1
ATOM 1526 O O B SER A 1 96 ? 19.154 15.272 19.196 0.34 12.82 99 SER A O 1
ATOM 1541 N N . GLY A 1 97 ? 19.155 14.628 21.350 1.00 12.00 100 GLY A N 1
ATOM 1542 C CA . GLY A 1 97 ? 20.135 13.586 21.137 1.00 12.67 100 GLY A CA 1
ATOM 1543 C C . GLY A 1 97 ? 19.646 12.409 20.330 1.00 11.86 100 GLY A C 1
ATOM 1544 O O . GLY A 1 97 ? 20.433 11.506 20.039 1.00 15.24 100 GLY A O 1
ATOM 1549 N N . THR A 1 98 ? 18.371 12.390 19.945 1.00 9.45 101 THR A N 1
ATOM 1550 C CA . THR A 1 98 ? 17.862 11.343 19.078 1.00 8.26 101 THR A CA 1
ATOM 1551 C C . THR A 1 98 ? 17.357 11.847 17.736 1.00 7.38 101 THR A C 1
ATOM 1552 O O . THR A 1 98 ? 16.962 11.018 16.912 1.00 7.95 101 THR A O 1
ATOM 1563 N N . LYS A 1 99 ? 17.370 13.169 17.500 1.00 8.47 102 LYS A N 1
ATOM 1564 C CA . LYS A 1 99 ? 16.791 13.754 16.291 1.00 8.61 102 LYS A CA 1
ATOM 1565 C C . LYS A 1 99 ? 17.387 13.141 15.032 1.00 7.36 102 LYS A C 1
ATOM 1566 O O . LYS A 1 99 ? 16.690 12.964 14.029 1.00 9.29 102 LYS A O 1
ATOM 1585 N N . ALA A 1 100 ? 18.689 12.872 15.028 1.00 7.43 103 ALA A N 1
ATOM 1586 C CA . ALA A 1 100 ? 19.310 12.364 13.813 1.00 8.14 103 ALA A CA 1
ATOM 1587 C C . ALA A 1 100 ? 18.738 11.009 13.414 1.00 7.55 103 ALA A C 1
ATOM 1588 O O . ALA A 1 100 ? 18.605 10.718 12.218 1.00 9.89 103 ALA A O 1
ATOM 1595 N N . PHE A 1 101 ? 18.384 10.182 14.399 1.00 7.15 104 PHE A N 1
ATOM 1596 C CA . PHE A 1 101 ? 17.784 8.872 14.170 1.00 7.28 104 PHE A CA 1
ATOM 1597 C C . PHE A 1 101 ? 16.296 8.994 13.844 1.00 6.73 104 PHE A C 1
ATOM 1598 O O . PHE A 1 101 ? 15.805 8.383 12.885 1.00 7.61 104 PHE A O 1
ATOM 1615 N N . THR A 1 102 ? 15.551 9.776 14.623 1.00 6.77 105 THR A N 1
ATOM 1616 C CA . THR A 1 102 ? 14.112 9.856 14.377 1.00 8.03 105 THR A CA 1
ATOM 1617 C C . THR A 1 102 ? 13.811 10.453 13.009 1.00 7.39 105 THR A C 1
ATOM 1618 O O . THR A 1 102 ? 12.828 10.059 12.366 1.00 9.38 105 THR A O 1
ATOM 1629 N N . ALA A 1 103 ? 14.639 11.380 12.529 1.00 7.16 106 ALA A N 1
ATOM 1630 C CA . ALA A 1 103 ? 14.431 11.922 11.189 1.00 7.64 106 ALA A CA 1
ATOM 1631 C C . ALA A 1 103 ? 14.611 10.852 10.126 1.00 8.00 106 ALA A C 1
ATOM 1632 O O . ALA A 1 103 ? 13.868 10.809 9.142 1.00 8.60 106 ALA A O 1
ATOM 1639 N N . MET A 1 104 ? 15.573 9.954 10.326 1.00 6.67 107 MET A N 1
ATOM 1640 C CA A MET A 1 104 ? 15.837 8.928 9.322 0.60 7.50 107 MET A CA 1
ATOM 1641 C CA B MET A 1 104 ? 15.840 8.935 9.322 0.40 6.80 107 MET A CA 1
ATOM 1642 C C . MET A 1 104 ? 14.675 7.963 9.174 1.00 6.70 107 MET A C 1
ATOM 1643 O O . MET A 1 104 ? 14.366 7.526 8.051 1.00 7.87 107 MET A O 1
ATOM 1667 N N . VAL A 1 105 ? 14.050 7.577 10.290 1.00 7.27 108 VAL A N 1
ATOM 1668 C CA . VAL A 1 105 ? 13.076 6.494 10.283 1.00 6.73 108 VAL A CA 1
ATOM 1669 C C . VAL A 1 105 ? 11.628 6.988 10.356 1.00 7.13 108 VAL A C 1
ATOM 1670 O O . VAL A 1 105 ? 10.704 6.167 10.426 1.00 7.61 108 VAL A O 1
ATOM 1683 N N . TRP A 1 106 ? 11.408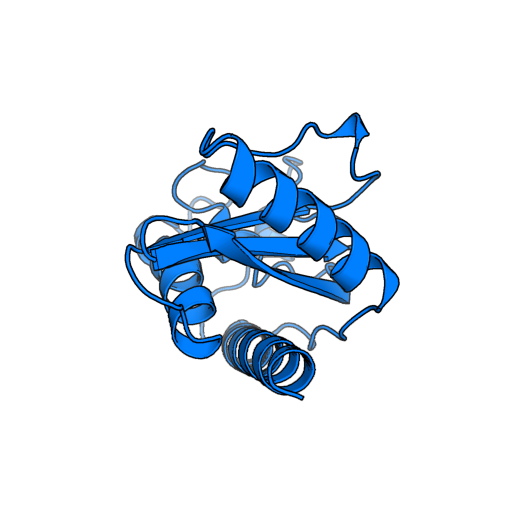 8.300 10.322 1.00 6.83 109 TRP A N 1
ATOM 1684 C CA . TRP A 1 106 ? 10.063 8.849 10.494 1.00 5.64 109 TRP A CA 1
ATOM 1685 C C . TRP A 1 106 ? 9.143 8.299 9.413 1.00 5.97 109 TRP A C 1
ATOM 1686 O O . TRP A 1 106 ? 9.358 8.546 8.219 1.00 6.34 109 TRP A O 1
ATOM 1707 N N . LYS A 1 107 ? 8.089 7.589 9.826 1.00 7.82 110 LYS A N 1
ATOM 1708 C CA . LYS A 1 107 ? 7.240 6.857 8.883 1.00 7.17 110 LYS A CA 1
ATOM 1709 C C . LYS A 1 107 ? 6.719 7.748 7.764 1.00 7.49 110 LYS A C 1
ATOM 1710 O O . LYS A 1 107 ? 6.747 7.362 6.589 1.00 8.97 110 LYS A O 1
ATOM 1729 N N . ASN A 1 108 ? 6.203 8.905 8.102 1.00 8.02 111 ASN A N 1
ATOM 1730 C CA . ASN A 1 108 ? 5.502 9.784 7.152 1.00 7.99 111 ASN A CA 1
ATOM 1731 C C . ASN A 1 108 ? 6.452 10.606 6.248 1.00 7.49 111 ASN A C 1
ATOM 1732 O O . ASN A 1 108 ? 6.021 11.272 5.374 1.00 8.36 111 ASN A O 1
ATOM 1744 N N . THR A 1 109 ? 7.751 10.583 6.514 1.00 7.01 112 THR A N 1
ATOM 1745 C CA . THR A 1 109 ? 8.680 11.213 5.582 1.00 6.83 112 THR A CA 1
ATOM 1746 C C . THR A 1 109 ? 8.782 10.359 4.325 1.00 7.43 112 THR A C 1
ATOM 1747 O O . THR A 1 109 ? 8.851 9.132 4.403 1.00 7.94 112 THR A O 1
ATOM 1758 N N . LYS A 1 110 ? 8.728 11.031 3.195 1.00 6.08 113 LYS A N 1
ATOM 1759 C CA . LYS A 1 110 ? 8.687 10.382 1.856 1.00 6.94 113 LYS A CA 1
ATOM 1760 C C . LYS A 1 110 ? 9.931 10.581 0.970 1.00 7.19 113 LYS A C 1
ATOM 1761 O O . LYS A 1 110 ? 10.261 9.716 0.253 1.00 7.30 113 LYS A O 1
ATOM 1780 N N . LYS A 1 111 ? 10.533 11.736 1.092 1.00 6.29 114 LYS A N 1
ATOM 1781 C CA . LYS A 1 111 ? 11.616 12.081 0.194 1.00 8.01 114 LYS A CA 1
ATOM 1782 C C . LYS A 1 111 ? 12.764 12.673 0.991 1.00 6.84 114 LYS A C 1
ATOM 1783 O O . LYS A 1 111 ? 12.582 13.217 2.086 1.00 7.30 114 LYS A O 1
ATOM 1802 N N . MET A 1 112 ? 13.958 12.603 0.405 1.00 7.32 115 MET A N 1
ATOM 1803 C CA . MET A 1 112 ? 15.107 13.263 0.992 1.00 7.38 115 MET A CA 1
ATOM 1804 C C . MET A 1 112 ? 16.003 13.812 -0.101 1.00 6.77 115 MET A C 1
ATOM 1805 O O . MET A 1 112 ? 15.892 13.466 -1.274 1.00 7.73 115 MET A O 1
ATOM 1819 N N . GLY A 1 113 ? 16.878 14.707 0.317 1.00 7.14 116 GLY A N 1
ATOM 1820 C CA . GLY A 1 113 ? 17.984 15.139 -0.507 1.00 8.04 116 GLY A CA 1
ATOM 1821 C C . GLY A 1 113 ? 19.221 15.229 0.357 1.00 7.38 116 GLY A C 1
ATOM 1822 O O . GLY A 1 113 ? 19.144 15.292 1.587 1.00 7.52 116 GLY A O 1
ATOM 1827 N N . VAL A 1 114 ? 20.370 15.205 -0.293 1.00 7.56 117 VAL A N 1
ATOM 1828 C CA . VAL A 1 114 ? 21.623 15.280 0.443 1.00 8.25 117 VAL A CA 1
ATOM 1829 C C . VAL A 1 114 ? 22.652 16.023 -0.391 1.00 7.47 117 VAL A C 1
ATOM 1830 O O . VAL A 1 114 ? 22.622 16.002 -1.623 1.00 9.80 117 VAL A O 1
ATOM 1843 N N . GLY A 1 115 ? 23.541 16.712 0.313 1.00 7.38 118 GLY A N 1
ATOM 1844 C CA . GLY A 1 115 ? 24.616 17.458 -0.302 1.00 7.99 118 GLY A CA 1
ATOM 1845 C C . GLY A 1 115 ? 25.872 17.367 0.547 1.00 8.07 118 GLY A C 1
ATOM 1846 O O . GLY A 1 115 ? 25.843 16.961 1.713 1.00 8.90 118 GLY A O 1
ATOM 1851 N N . LYS A 1 116 ? 26.994 17.744 -0.064 1.00 7.65 119 LYS A N 1
ATOM 1852 C CA . LYS A 1 116 ? 28.284 17.667 0.605 1.00 7.06 119 LYS A CA 1
ATOM 1853 C C . LYS A 1 116 ? 29.220 18.660 -0.055 1.00 7.96 119 LYS A C 1
ATOM 1854 O O . LYS A 1 116 ? 29.279 18.736 -1.281 1.00 9.18 119 LYS A O 1
ATOM 1873 N N . ALA A 1 117 ? 29.960 19.401 0.759 1.00 7.88 120 ALA A N 1
ATOM 1874 C CA . ALA A 1 117 ? 30.954 20.337 0.248 1.00 8.38 120 ALA A CA 1
ATOM 1875 C C . ALA A 1 117 ? 32.221 20.239 1.086 1.00 8.76 120 ALA A C 1
ATOM 1876 O O . ALA A 1 117 ? 32.164 20.112 2.308 1.00 9.70 120 ALA A O 1
ATOM 1883 N N . SER A 1 118 ? 33.365 20.289 0.416 1.00 9.56 121 SER A N 1
ATOM 1884 C CA . SER A 1 118 ? 34.674 20.331 1.063 1.00 9.90 121 SER A CA 1
ATOM 1885 C C . SER A 1 118 ? 35.056 21.767 1.375 1.00 9.28 121 SER A C 1
ATOM 1886 O O . SER A 1 118 ? 34.767 22.691 0.610 1.00 9.79 121 SER A O 1
ATOM 1894 N N . ALA A 1 119 ? 35.760 21.936 2.484 1.00 10.89 122 ALA A N 1
ATOM 1895 C CA . ALA A 1 119 ? 36.380 23.196 2.854 1.00 10.86 122 ALA A CA 1
ATOM 1896 C C . ALA A 1 119 ? 37.865 23.161 2.502 1.00 9.01 122 ALA A C 1
ATOM 1897 O O . ALA A 1 119 ? 38.440 22.111 2.222 1.00 10.25 122 ALA A O 1
ATOM 1904 N N . SER A 1 120 ? 38.492 24.332 2.576 1.00 8.58 123 SER A N 1
ATOM 1905 C CA . SER A 1 120 ? 39.890 24.448 2.184 1.00 9.41 123 SER A CA 1
ATOM 1906 C C . SER A 1 120 ? 40.812 23.619 3.066 1.00 10.60 123 SER A C 1
ATOM 1907 O O . SER A 1 120 ? 41.898 23.242 2.617 1.00 11.74 123 SER A O 1
ATOM 1915 N N . ASP A 1 121 ? 40.429 23.368 4.320 1.00 8.55 124 ASP A N 1
ATOM 1916 C CA . ASP A 1 121 ? 41.211 22.545 5.242 1.00 9.71 124 ASP A CA 1
ATOM 1917 C C . ASP A 1 121 ? 41.090 21.054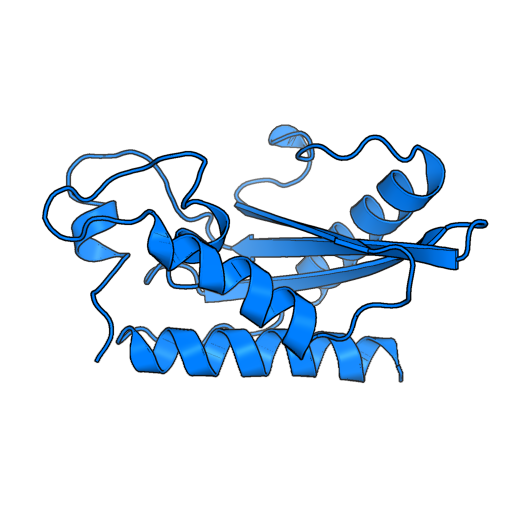 4.965 1.00 9.08 124 ASP A C 1
ATOM 1918 O O . ASP A 1 121 ? 41.683 20.257 5.694 1.00 9.91 124 ASP A O 1
ATOM 1928 N N . GLY A 1 122 ? 40.337 20.661 3.948 1.00 9.42 125 GLY A N 1
ATOM 1929 C CA . GLY A 1 122 ? 40.184 19.268 3.614 1.00 11.19 125 GLY A CA 1
ATOM 1930 C C . GLY A 1 122 ? 38.990 18.604 4.250 1.00 10.87 125 GLY A C 1
ATOM 1931 O O . GLY A 1 122 ? 38.661 17.471 3.882 1.00 12.22 125 GLY A O 1
ATOM 1936 N N . SER A 1 123 ? 38.325 19.280 5.181 1.00 9.53 126 SER A N 1
ATOM 1937 C CA . SER A 1 123 ? 37.163 18.706 5.838 1.00 9.83 126 SER A CA 1
ATOM 1938 C C . SER A 1 123 ? 35.942 18.740 4.911 1.00 9.92 126 SER A C 1
ATOM 1939 O O . SER A 1 123 ? 35.931 19.411 3.882 1.00 10.07 126 SER A O 1
ATOM 1947 N N . SER A 1 124 ? 34.890 18.011 5.294 1.00 8.94 127 SER A N 1
ATOM 1948 C CA . SER A 1 124 ? 33.652 17.997 4.525 1.00 9.16 127 SER A CA 1
ATOM 1949 C C . SER A 1 124 ? 32.452 18.225 5.427 1.00 8.20 127 SER A C 1
ATOM 1950 O O . SER A 1 124 ? 32.402 17.754 6.568 1.00 8.66 127 SER A O 1
ATOM 1959 N N . PHE A 1 125 ? 31.493 18.973 4.890 1.00 7.46 128 PHE A N 1
ATOM 1960 C CA . PHE A 1 125 ? 30.233 19.305 5.537 1.00 7.18 128 PHE A CA 1
ATOM 1961 C C . PHE A 1 125 ? 29.123 18.663 4.720 1.00 6.99 128 PHE A C 1
ATOM 1962 O O . PHE A 1 125 ? 29.055 18.864 3.502 1.00 7.57 128 PHE A O 1
ATOM 1979 N N . VAL A 1 126 ? 28.269 17.888 5.387 1.00 6.90 129 VAL A N 1
ATOM 1980 C CA . VAL A 1 126 ? 27.179 17.154 4.758 1.00 6.46 129 VAL A CA 1
ATOM 1981 C C . VAL A 1 126 ? 25.853 17.626 5.339 1.00 7.01 129 VAL A C 1
ATOM 1982 O O . VAL A 1 126 ? 25.708 17.790 6.560 1.00 7.00 129 VAL A O 1
ATOM 1995 N N . VAL A 1 127 ? 24.868 17.782 4.464 1.00 6.89 130 VAL A N 1
ATOM 1996 C CA . VAL A 1 127 ? 23.521 18.181 4.846 1.00 6.49 130 VAL A CA 1
ATOM 1997 C C . VAL A 1 127 ? 22.538 17.220 4.198 1.00 6.76 130 VAL A C 1
ATOM 1998 O O . VAL A 1 127 ? 22.630 16.962 2.998 1.00 8.38 130 VAL A O 1
ATOM 2011 N N . ALA A 1 128 ? 21.587 16.718 4.979 1.00 6.62 131 ALA A N 1
ATOM 2012 C CA . ALA A 1 128 ? 20.440 15.996 4.450 1.00 7.14 131 ALA A CA 1
ATOM 2013 C C . ALA A 1 128 ? 19.171 16.768 4.781 1.00 6.12 131 ALA A C 1
ATOM 2014 O O . ALA A 1 128 ? 19.073 17.410 5.838 1.00 7.70 131 ALA A O 1
ATOM 2021 N N . ARG A 1 129 ? 18.211 16.713 3.861 1.00 6.49 132 ARG A N 1
ATOM 2022 C CA . ARG A 1 129 ? 16.905 17.338 4.011 1.00 7.03 132 ARG A CA 1
ATOM 2023 C C . ARG A 1 129 ? 15.824 16.280 3.827 1.00 5.57 132 ARG A C 1
ATOM 2024 O O . ARG A 1 129 ? 15.943 15.410 2.961 1.00 8.04 132 ARG A O 1
ATOM 2045 N N . TYR A 1 130 ? 14.799 16.352 4.669 1.00 5.94 133 TYR A N 1
ATOM 2046 C CA . TYR A 1 130 ? 13.703 15.357 4.755 1.00 7.18 133 TYR A CA 1
ATOM 2047 C C . TYR A 1 130 ? 12.352 16.010 4.548 1.00 7.31 133 TYR A C 1
ATOM 2048 O O . TYR A 1 130 ? 12.040 16.960 5.166 1.00 8.45 133 TYR A O 1
ATOM 2066 N N . PHE A 1 131 ? 11.563 15.392 3.693 1.00 6.15 134 PHE A N 1
ATOM 2067 C CA . PHE A 1 131 ? 10.251 15.953 3.365 1.00 5.89 134 PHE A CA 1
ATOM 2068 C C . PHE A 1 131 ? 9.155 14.842 3.318 1.00 8.18 134 PHE A C 1
ATOM 2069 O O . PHE A 1 131 ? 9.327 13.861 2.741 1.00 7.86 134 PHE A O 1
ATOM 2086 N N . PRO A 1 132 ? 8.004 15.108 4.010 1.00 7.61 135 PRO A N 1
ATOM 2087 C CA . PRO A 1 132 ? 7.736 16.179 4.992 1.00 8.72 135 PRO A CA 1
ATOM 2088 C C . PRO A 1 132 ? 8.622 16.007 6.264 1.00 8.03 135 PRO A C 1
ATOM 2089 O O . PRO A 1 132 ? 9.130 14.974 6.489 1.00 8.94 135 PRO A O 1
ATOM 2100 N N . ALA A 1 133 ? 8.775 17.096 6.952 1.00 8.94 136 ALA A N 1
ATOM 2101 C CA . ALA A 1 133 ? 9.598 17.089 8.155 1.00 9.18 136 ALA A CA 1
ATOM 2102 C C . ALA A 1 133 ? 9.093 16.074 9.165 1.00 9.65 136 ALA A C 1
ATOM 2103 O O . ALA A 1 133 ? 7.888 15.921 9.376 1.00 10.67 136 ALA A O 1
ATOM 2110 N N . GLY A 1 134 ? 10.036 15.391 9.804 1.00 10.10 137 GLY A N 1
ATOM 2111 C CA . GLY A 1 134 ? 9.736 14.515 10.909 1.00 10.25 137 GLY A CA 1
ATOM 2112 C C . GLY A 1 134 ? 10.010 15.171 12.252 1.00 12.00 137 GLY A C 1
ATOM 2113 O O . GLY A 1 134 ? 10.487 16.295 12.366 1.00 15.20 137 GLY A O 1
ATOM 2117 N N . GLY A 1 135 ? 9.754 14.391 13.269 1.00 15.20 138 GLY A N 1
ATOM 2118 C CA . GLY A 1 135 ? 9.950 14.842 14.675 1.00 17.12 138 GLY A CA 1
ATOM 2119 C C . GLY A 1 135 ? 9.064 15.949 15.151 1.00 19.04 138 GLY A C 1
ATOM 2120 O O . GLY A 1 135 ? 9.408 16.671 16.041 1.00 18.11 138 GLY A O 1
ATOM 2124 N N . VAL A 1 136 ? 7.934 16.207 14.562 1.00 21.89 139 VAL A N 1
ATOM 2125 C CA . VAL A 1 136 ? 7.014 17.182 15.051 1.00 27.79 139 VAL A CA 1
ATOM 2126 C C . VAL A 1 136 ? 6.507 16.676 16.405 1.00 25.28 139 VAL A C 1
ATOM 2127 O O . VAL A 1 136 ? 6.093 15.534 16.509 1.00 17.21 139 VAL A O 1
ATOM 2140 N N . VAL A 1 137 ? 6.534 17.553 17.360 1.00 19.02 140 VAL A N 1
ATOM 2141 C CA . VAL A 1 137 ? 6.155 17.227 18.706 1.00 17.95 140 VAL A CA 1
ATOM 2142 C C . VAL A 1 137 ? 4.653 17.373 18.967 1.00 18.64 140 VAL A C 1
ATOM 2143 O O . VAL A 1 137 ? 4.203 18.358 19.355 1.00 22.70 140 VAL A O 1
ATOM 2156 N N . ASN A 1 138 ? 3.945 16.303 18.749 1.00 18.29 141 ASN A N 1
ATOM 2157 C CA . ASN A 1 138 ? 2.508 16.261 18.969 1.00 22.23 141 ASN A CA 1
ATOM 2158 C C . ASN A 1 138 ? 2.163 14.900 19.552 1.00 22.70 141 ASN A C 1
ATOM 2159 O O . ASN A 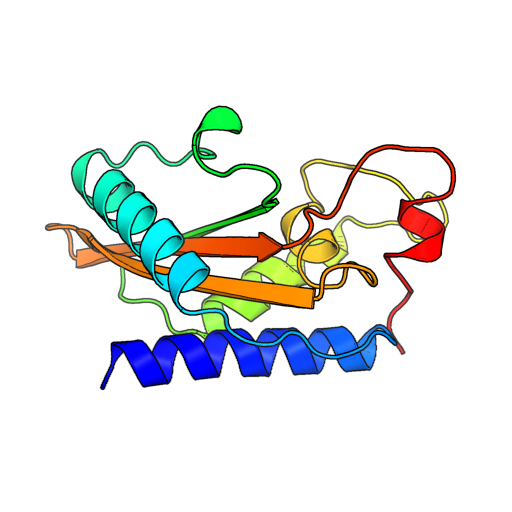1 138 ? 2.807 13.897 19.240 1.00 23.22 141 ASN A O 1
ATOM 2170 N N . GLU A 1 139 ? 1.202 14.862 20.475 1.00 23.06 142 GLU A N 1
ATOM 2171 C CA . GLU A 1 139 ? 0.862 13.604 21.144 1.00 24.00 142 GLU A CA 1
ATOM 2172 C C . GLU A 1 139 ? 0.528 12.496 20.111 1.00 24.24 142 GLU A C 1
ATOM 2173 O O . GLU A 1 139 ? -0.196 12.712 19.240 1.00 27.73 142 GLU A O 1
ATOM 2185 N N . GLY A 1 140 ? 1.155 11.374 20.298 1.00 25.25 143 GLY A N 1
ATOM 2186 C CA . GLY A 1 140 ? 0.972 10.230 19.436 0.10 24.79 143 GLY A CA 1
ATOM 2187 C C . GLY A 1 140 ? 1.877 10.188 18.221 1.00 22.28 143 GLY A C 1
ATOM 2188 O O . GLY A 1 140 ? 2.013 9.122 17.611 1.00 22.88 143 GLY A O 1
ATOM 2192 N N . PHE A 1 141 ? 2.498 11.310 17.852 1.00 19.15 144 PHE A N 1
ATOM 2193 C CA . PHE A 1 141 ? 3.250 11.366 16.604 1.00 15.43 144 PHE A CA 1
ATOM 2194 C C . PHE A 1 141 ? 4.469 10.457 16.646 1.00 11.93 144 PHE A C 1
ATOM 2195 O O . PHE A 1 141 ? 4.679 9.663 15.731 1.00 11.79 144 PHE A O 1
ATOM 2212 N N . PHE A 1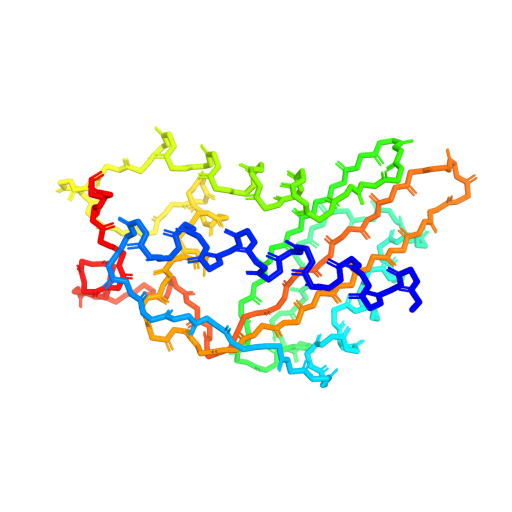 142 ? 5.301 10.562 17.689 1.00 10.60 145 PHE A N 1
ATOM 2213 C CA . PHE A 1 142 ? 6.500 9.728 17.724 1.00 9.89 145 PHE A CA 1
ATOM 2214 C C . PHE A 1 142 ? 6.138 8.247 17.787 1.00 9.46 145 PHE A C 1
ATOM 2215 O O . PHE A 1 142 ? 6.751 7.425 17.095 1.00 9.46 145 PHE A O 1
ATOM 2232 N N . GLU A 1 143 ? 5.118 7.891 18.576 1.00 11.89 146 GLU A N 1
ATOM 2233 C CA . GLU A 1 143 ? 4.765 6.482 18.702 1.00 13.19 146 GLU A CA 1
ATOM 2234 C C . GLU A 1 143 ? 4.285 5.909 17.377 1.00 13.40 146 GLU A C 1
ATOM 2235 O O . GLU A 1 143 ? 4.535 4.733 17.070 1.00 15.16 146 GLU A O 1
ATOM 2247 N N . GLU A 1 144 ? 3.610 6.724 16.576 1.00 12.00 147 GLU A N 1
ATOM 2248 C CA . GLU A 1 144 ? 3.133 6.272 15.278 1.00 12.37 147 GLU A CA 1
ATOM 2249 C C . GLU A 1 144 ? 4.196 6.314 14.189 1.00 9.76 147 GLU A C 1
ATOM 2250 O O . GLU A 1 144 ? 4.092 5.549 13.226 1.00 11.06 147 GLU A O 1
ATOM 2263 N N . ASN A 1 145 ? 5.216 7.167 14.316 1.00 8.83 148 ASN A N 1
ATOM 2264 C CA . ASN A 1 145 ? 6.178 7.368 13.241 1.00 8.49 148 ASN A CA 1
ATOM 2265 C C . ASN A 1 145 ? 7.572 6.819 13.505 1.00 7.17 148 ASN A C 1
ATOM 2266 O O . ASN A 1 145 ? 8.336 6.662 12.550 1.00 8.88 148 ASN A O 1
ATOM 2277 N N . VAL A 1 146 ? 7.924 6.522 14.746 1.00 8.50 149 VAL A N 1
ATOM 2278 C CA . VAL A 1 146 ? 9.240 6.006 15.098 1.00 8.95 149 VAL A CA 1
ATOM 2279 C C . VAL A 1 146 ? 8.997 4.643 15.729 1.00 9.41 149 VAL A C 1
ATOM 2280 O O . VAL A 1 146 ? 8.581 4.547 16.898 1.00 10.71 149 VAL A O 1
ATOM 2293 N N . LEU A 1 147 ? 9.187 3.614 14.970 1.00 10.06 150 LEU A N 1
ATOM 2294 C CA . LEU A 1 147 ? 8.879 2.262 15.369 1.00 10.37 150 LEU A CA 1
ATOM 2295 C C . LEU A 1 147 ? 10.134 1.532 15.812 1.00 11.34 150 LEU A C 1
ATOM 2296 O O . LEU A 1 147 ? 11.200 1.852 15.422 1.00 12.38 150 LEU A O 1
ATOM 2312 N N . PRO A 1 148 ? 9.985 0.540 16.703 1.00 13.72 151 PRO A N 1
ATOM 2313 C CA . PRO A 1 148 ? 11.143 -0.199 17.169 1.00 14.62 151 PRO A CA 1
ATOM 2314 C C . PRO A 1 148 ? 11.826 -1.013 16.079 1.00 13.92 151 PRO A C 1
ATOM 2315 O O . PRO A 1 148 ? 11.215 -1.357 15.123 1.00 15.73 151 PRO A O 1
ATOM 2326 N N . PRO A 1 149 ? 13.081 -1.316 16.268 0.00 13.03 152 PRO A N 1
ATOM 2327 C CA . PRO A 1 149 ? 13.769 -2.095 15.258 0.00 17.09 152 PRO A CA 1
ATOM 2328 C C . PRO A 1 149 ? 13.327 -3.525 15.259 0.00 17.46 152 PRO A C 1
ATOM 2329 O O . PRO A 1 149 ? 12.985 -4.029 16.299 0.00 18.39 152 PRO A O 1
ATOM 2340 N N . LYS A 1 150 ? 13.342 -4.172 14.133 1.00 18.31 153 LYS A N 1
ATOM 2341 C CA . LYS A 1 150 ? 13.035 -5.557 14.047 1.00 20.62 153 LYS A CA 1
ATOM 2342 C C . LYS A 1 150 ? 14.130 -6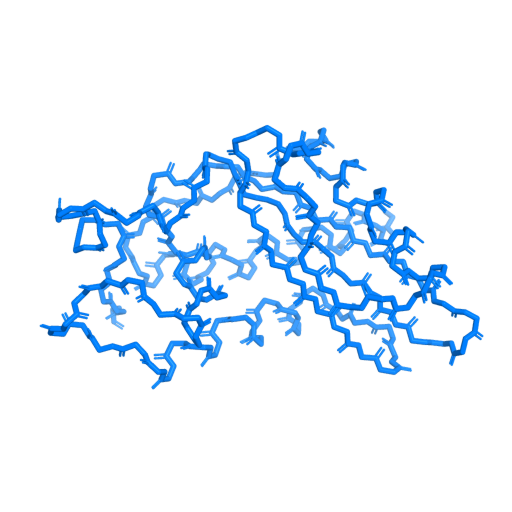.367 14.679 1.00 27.03 153 LYS A C 1
ATOM 2343 O O . LYS A 1 150 ? 15.269 -6.012 14.638 1.00 41.02 153 LYS A O 1
#

Nearest PDB structures (foldseek):
  5vhg-assembly1_A  TM=1.007E+00  e=5.770E-36  Homo sapiens
  1smb-assembly1_A  TM=9.767E-01  e=2.985E-30  Homo sapiens
  5jys-assembly1_A  TM=9.243E-01  e=6.884E-15  Saccharomyces cerevisiae S288C
  4p27-assembly1_A  TM=7.245E-01  e=3.330E-09  Schistosoma mansoni
  4tpv-assembly1_A  TM=7.157E-01  e=2.137E-07  Ancylostoma caninum

Sequence (150 aa):
SASKQFHNEVLKAHNEYRQKHGVPPLKLCKDLNREAQQYSEALASTRILKASPESSRGQCGENLAWASYDQTGKEVADRWYSAIKNYYNFQQPGFTSSGTKAFTAMMVWKNTKKMGVGKASASDGSSFVVARYFPAGGVVNEGFFEENVLPPK

GO terms:
  GO:0000139 Golgi membrane (C, IDA)
  GO:0010634 positive regulation of epithelial cell migration (P, IDA)
  GO:0010718 positive regulation of epithelial to mesenchymal transition (P, IDA)
  GO:0042803 protein homodimerization activity (F, IDA)
  GO:0070374 positive regulation of ERK1 and ERK2 cascade (P, IDA)
  GO:0070062 extracellular exosome (C, HDA)